Protein AF-A0A838V7N4-F1 (afdb_monomer_lite)

Radius of gyration: 31.74 Å; chains: 1; bounding box: 82×39×100 Å

Structure (mmCIF, N/CA/C/O backbone):
data_AF-A0A838V7N4-F1
#
_entry.id   AF-A0A838V7N4-F1
#
loop_
_atom_site.group_PDB
_atom_site.id
_atom_site.type_symbol
_atom_site.label_atom_id
_atom_site.label_alt_id
_atom_site.label_comp_id
_atom_site.label_asym_id
_atom_site.label_entity_id
_atom_site.label_seq_id
_atom_site.pdbx_PDB_ins_code
_atom_site.Cartn_x
_atom_site.Cartn_y
_atom_site.Cartn_z
_atom_site.occupancy
_atom_site.B_iso_or_equiv
_atom_site.auth_seq_id
_atom_site.auth_comp_id
_atom_site.auth_asym_id
_atom_site.auth_atom_id
_atom_site.pdbx_PDB_model_num
ATOM 1 N N . MET A 1 1 ? -42.166 16.219 71.897 1.00 47.62 1 MET A N 1
ATOM 2 C CA . MET A 1 1 ? -42.501 14.804 72.171 1.00 47.62 1 MET A CA 1
ATOM 3 C C . MET A 1 1 ? -41.326 13.941 71.744 1.00 47.62 1 MET A C 1
ATOM 5 O O . MET A 1 1 ? -40.910 14.035 70.601 1.00 47.62 1 MET A O 1
ATOM 9 N N . ARG A 1 2 ? -40.734 13.193 72.681 1.00 50.91 2 ARG A N 1
ATOM 10 C CA . ARG A 1 2 ? -39.607 12.276 72.455 1.00 50.91 2 ARG A CA 1
ATOM 11 C C . ARG A 1 2 ? -40.180 10.879 72.211 1.00 50.91 2 ARG A C 1
ATOM 13 O O . ARG A 1 2 ? -40.890 10.386 73.082 1.00 50.91 2 ARG A O 1
ATOM 20 N N . GLN A 1 3 ? -39.880 10.251 71.077 1.00 51.44 3 GLN A N 1
ATOM 21 C CA . GLN A 1 3 ? -40.173 8.833 70.853 1.00 51.44 3 GLN A CA 1
ATOM 22 C C . GLN A 1 3 ? -38.882 8.044 70.640 1.00 51.44 3 GLN A C 1
ATOM 24 O O . GLN A 1 3 ? -37.898 8.537 70.095 1.00 51.44 3 GLN A O 1
ATOM 29 N N . ARG A 1 4 ? -38.902 6.849 71.226 1.00 59.25 4 ARG A N 1
ATOM 30 C CA . ARG A 1 4 ? -37.786 5.963 71.530 1.00 59.25 4 ARG A CA 1
ATOM 31 C C . ARG A 1 4 ? -37.470 5.037 70.354 1.00 59.25 4 ARG A C 1
ATOM 33 O O . ARG A 1 4 ? -38.372 4.447 69.778 1.00 59.25 4 ARG A O 1
ATOM 40 N N . LEU A 1 5 ? -36.170 4.910 70.098 1.00 50.91 5 LEU A N 1
ATOM 41 C CA . LEU A 1 5 ? -35.392 3.698 69.820 1.00 50.91 5 LEU A CA 1
ATOM 42 C C . LEU A 1 5 ? -36.162 2.398 69.493 1.00 50.91 5 LEU A C 1
ATOM 44 O O . LEU A 1 5 ? -36.820 1.831 70.363 1.00 50.91 5 LEU A O 1
ATOM 48 N N . ALA A 1 6 ? -35.897 1.842 68.310 1.00 53.22 6 ALA A N 1
ATOM 49 C CA . ALA A 1 6 ? -35.862 0.398 68.090 1.00 53.22 6 ALA A CA 1
ATOM 50 C C . ALA A 1 6 ? -34.702 0.077 67.133 1.00 53.22 6 ALA A C 1
ATOM 52 O O . ALA A 1 6 ? -34.740 0.398 65.948 1.00 53.22 6 ALA A O 1
ATOM 53 N N . ILE A 1 7 ? -33.639 -0.502 67.694 1.00 51.75 7 ILE A N 1
ATOM 54 C CA . ILE A 1 7 ? -32.508 -1.084 66.971 1.00 51.75 7 ILE A CA 1
ATOM 55 C C . ILE A 1 7 ? -33.004 -2.412 66.401 1.00 51.75 7 ILE A C 1
ATOM 57 O O . ILE A 1 7 ? -33.289 -3.333 67.165 1.00 51.75 7 ILE A O 1
ATOM 61 N N . LEU A 1 8 ? -33.122 -2.508 65.077 1.00 51.00 8 LEU A N 1
ATOM 62 C CA . LEU A 1 8 ? -33.377 -3.775 64.399 1.00 51.00 8 LEU A CA 1
ATOM 63 C C . LEU A 1 8 ? -32.040 -4.320 63.886 1.00 51.00 8 LEU A C 1
ATOM 65 O O . LEU A 1 8 ? -31.489 -3.847 62.894 1.00 51.00 8 LEU A O 1
ATOM 69 N N . MET A 1 9 ? -31.504 -5.300 64.612 1.00 51.62 9 MET A N 1
ATOM 70 C CA . MET A 1 9 ? -30.430 -6.177 64.151 1.00 51.62 9 MET A CA 1
ATOM 71 C C . MET A 1 9 ? -30.970 -7.033 62.999 1.00 51.62 9 MET A C 1
ATOM 73 O O . MET A 1 9 ? -31.677 -8.012 63.226 1.00 51.62 9 MET A O 1
ATOM 77 N N . GLY A 1 10 ? -30.683 -6.626 61.763 1.00 43.84 10 GLY A N 1
ATOM 78 C CA . GLY A 1 10 ? -30.964 -7.400 60.557 1.00 43.84 10 GLY A CA 1
ATOM 79 C C . GLY A 1 10 ? -29.756 -8.252 60.185 1.00 43.84 10 GLY A C 1
ATOM 80 O O . GLY A 1 10 ? -28.719 -7.720 59.797 1.00 43.84 10 GLY A O 1
ATOM 81 N N . SER A 1 11 ? -29.900 -9.566 60.331 1.00 48.75 11 SER A N 1
ATOM 82 C CA . SER A 1 11 ? -28.914 -10.583 59.973 1.00 48.75 11 SER A CA 1
ATOM 83 C C . SER A 1 11 ? -28.434 -10.454 58.526 1.00 48.75 11 SER A C 1
ATOM 85 O O . SER A 1 11 ? -29.227 -10.445 57.585 1.00 48.75 11 SER A O 1
ATOM 87 N N . LEU A 1 12 ? -27.113 -10.419 58.358 1.00 46.09 12 LEU A N 1
ATOM 88 C CA . LEU A 1 12 ? -26.438 -10.466 57.069 1.00 46.09 12 LEU A CA 1
ATOM 89 C C . LEU A 1 12 ? -26.435 -11.918 56.559 1.00 46.09 12 LEU A C 1
ATOM 91 O O . LEU A 1 12 ? -25.591 -12.722 56.948 1.00 46.09 12 LEU A O 1
ATOM 95 N N . ALA A 1 13 ? -27.395 -12.268 55.704 1.00 46.41 13 ALA A N 1
ATOM 96 C CA . ALA A 1 13 ? -27.337 -13.497 54.923 1.00 46.41 13 ALA A CA 1
ATOM 97 C C . ALA A 1 13 ? -26.492 -13.241 53.666 1.00 46.41 13 ALA A C 1
ATOM 99 O O . ALA A 1 13 ? -26.976 -12.701 52.672 1.00 46.41 13 ALA A O 1
ATOM 100 N N . VAL A 1 14 ? -25.212 -13.619 53.712 1.00 52.50 14 VAL A N 1
ATOM 101 C CA . VAL A 1 14 ? -24.378 -13.751 52.511 1.00 52.50 14 VAL A CA 1
ATOM 102 C C . VAL A 1 14 ? -24.830 -15.017 51.784 1.00 52.50 14 VAL A C 1
ATOM 104 O O . VAL A 1 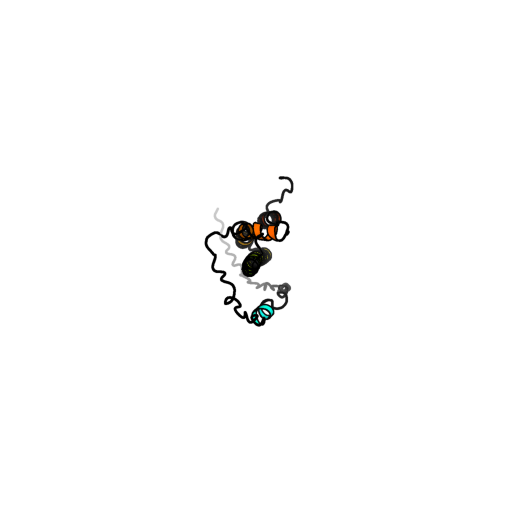14 ? -24.359 -16.117 52.059 1.00 52.50 14 VAL A O 1
ATOM 107 N N . ALA A 1 15 ? -25.791 -14.869 50.874 1.00 50.81 15 ALA A N 1
ATOM 108 C CA . ALA A 1 15 ? -26.075 -15.878 49.866 1.00 50.81 15 ALA A CA 1
ATOM 109 C C . ALA A 1 15 ? -25.067 -15.687 48.726 1.00 50.81 15 ALA A C 1
ATOM 111 O O . ALA A 1 15 ? -25.188 -14.773 47.911 1.00 50.81 15 ALA A O 1
ATOM 112 N N . GLY A 1 16 ? -24.039 -16.535 48.705 1.00 45.19 16 GLY A N 1
ATOM 113 C CA . GLY A 1 16 ? -23.127 -16.658 47.578 1.00 45.19 16 GLY A CA 1
ATOM 114 C C . GLY A 1 16 ? -23.878 -17.168 46.352 1.00 45.19 16 GLY A C 1
ATOM 115 O O . GLY A 1 16 ? -24.067 -18.369 46.190 1.00 45.19 16 GLY A O 1
ATOM 116 N N . ALA A 1 17 ? -24.300 -16.256 45.480 1.00 49.25 17 ALA A N 1
ATOM 117 C CA . ALA A 1 17 ? -24.640 -16.590 44.108 1.00 49.25 17 ALA A CA 1
ATOM 118 C C . ALA A 1 17 ? -23.324 -16.667 43.330 1.00 49.25 17 ALA A C 1
ATOM 120 O O . ALA A 1 17 ? -22.748 -15.648 42.946 1.00 49.25 17 ALA A O 1
ATOM 121 N N . GLY A 1 18 ? -22.814 -17.888 43.163 1.00 41.06 18 GLY A N 1
ATOM 122 C CA . GLY A 1 18 ? -21.713 -18.160 42.254 1.00 41.06 18 GLY A CA 1
ATOM 123 C C . GLY A 1 18 ? -22.085 -17.665 40.861 1.00 41.06 18 GLY A C 1
ATOM 124 O O . GLY A 1 18 ? -22.994 -18.200 40.229 1.00 41.06 18 GLY A O 1
ATOM 125 N N . ALA A 1 19 ? -21.391 -16.629 40.395 1.00 47.06 19 ALA A N 1
ATOM 126 C CA . ALA A 1 19 ? -21.391 -16.264 38.993 1.00 47.06 19 ALA A CA 1
ATOM 127 C C . ALA A 1 19 ? -20.708 -17.408 38.238 1.00 47.06 19 ALA A C 1
ATOM 129 O O . ALA A 1 19 ? -19.483 -17.505 38.181 1.00 47.06 19 ALA A O 1
ATOM 130 N N . LEU A 1 20 ? -21.526 -18.317 37.713 1.00 44.91 20 LEU A N 1
ATOM 131 C CA . LEU A 1 20 ? -21.123 -19.280 36.707 1.00 44.91 20 LEU A CA 1
ATOM 132 C C . LEU A 1 20 ? -20.706 -18.458 35.479 1.00 44.91 20 LEU A C 1
ATOM 134 O O . LEU A 1 20 ? -21.554 -18.038 34.692 1.00 44.91 20 LEU A O 1
ATOM 138 N N . LEU A 1 21 ? -19.411 -18.153 35.346 1.00 48.34 21 LEU A N 1
ATOM 139 C CA . LEU A 1 21 ? -18.873 -17.671 34.081 1.00 48.34 21 LEU A CA 1
ATOM 140 C C . LEU A 1 21 ? -19.082 -18.799 33.072 1.00 48.34 21 LEU A C 1
ATOM 142 O O . LEU A 1 21 ? -18.341 -19.782 33.049 1.00 48.34 21 LEU A O 1
ATOM 146 N N . ALA A 1 22 ? -20.119 -18.662 32.252 1.00 51.44 22 ALA A N 1
ATOM 147 C CA . ALA A 1 22 ? -20.214 -19.386 31.005 1.00 51.44 22 ALA A CA 1
ATOM 148 C C . ALA A 1 22 ? -18.984 -18.993 30.182 1.00 51.44 22 ALA A C 1
ATOM 150 O O . ALA A 1 22 ? -18.901 -17.881 29.658 1.00 51.44 22 ALA A O 1
ATOM 151 N N . ALA A 1 23 ? -18.004 -19.892 30.122 1.00 54.34 23 ALA A N 1
ATOM 152 C CA . ALA A 1 23 ? -16.952 -19.843 29.128 1.00 54.34 23 ALA A CA 1
ATOM 153 C C . ALA A 1 23 ? -17.642 -19.923 27.760 1.00 54.34 23 ALA A C 1
ATOM 155 O O . ALA A 1 23 ? -18.018 -20.999 27.297 1.00 54.34 23 ALA A O 1
ATOM 156 N N . GLY A 1 24 ? -17.899 -18.760 27.157 1.00 51.41 24 GLY A N 1
ATOM 157 C CA . GLY A 1 24 ? -18.301 -18.685 25.762 1.00 51.41 24 GLY A CA 1
ATOM 158 C C . GLY A 1 24 ? -17.251 -19.403 24.911 1.00 51.41 24 GLY A C 1
ATOM 159 O O . GLY A 1 24 ? -16.079 -19.426 25.299 1.00 51.41 24 GLY A O 1
ATOM 160 N N . PRO A 1 25 ? -17.642 -20.016 23.782 1.00 52.19 25 PRO A N 1
ATOM 161 C CA . PRO A 1 25 ? -16.694 -20.706 22.926 1.00 52.19 25 PRO A CA 1
ATOM 162 C C . PRO A 1 25 ? -15.584 -19.725 22.557 1.00 52.19 25 PRO A C 1
ATOM 164 O O . PRO A 1 25 ? -15.832 -18.694 21.928 1.00 52.19 25 PRO A O 1
ATOM 167 N N . THR A 1 26 ? -14.361 -20.032 22.981 1.00 54.41 26 THR A N 1
ATOM 168 C CA . THR A 1 26 ? -13.165 -19.382 22.472 1.00 54.41 26 THR A CA 1
ATOM 169 C C . THR A 1 26 ? -13.169 -19.620 20.973 1.00 54.41 26 THR A C 1
ATOM 171 O O . THR A 1 26 ? -12.948 -20.731 20.493 1.00 54.41 26 THR A O 1
ATOM 174 N N . ARG A 1 27 ? -13.509 -18.580 20.211 1.00 56.22 27 ARG A N 1
ATOM 175 C CA . ARG A 1 27 ? -13.317 -18.587 18.769 1.00 56.22 27 ARG A CA 1
ATOM 176 C C . ARG A 1 27 ? -11.811 -18.678 18.578 1.00 56.22 27 ARG A C 1
ATOM 178 O O . ARG A 1 27 ? -11.110 -17.690 18.774 1.00 56.22 27 ARG A O 1
ATOM 185 N N . ALA A 1 28 ? -11.322 -19.887 18.316 1.00 54.28 28 ALA A N 1
ATOM 186 C CA . ALA A 1 28 ? -9.936 -20.102 17.952 1.00 54.28 28 ALA A CA 1
ATOM 187 C C . ALA A 1 28 ? -9.620 -19.122 16.820 1.00 54.28 28 ALA A C 1
ATOM 189 O O . ALA A 1 28 ? -10.354 -19.073 15.825 1.00 54.28 28 ALA A O 1
ATOM 190 N N . ALA A 1 29 ? -8.588 -18.300 17.017 1.00 53.38 29 ALA A N 1
ATOM 191 C CA . ALA A 1 29 ? -8.039 -17.499 15.939 1.00 53.38 29 ALA A CA 1
ATOM 192 C C . ALA A 1 29 ? -7.809 -18.445 14.749 1.00 53.38 29 ALA A C 1
ATOM 194 O O . ALA A 1 29 ? -7.332 -19.567 14.971 1.00 53.38 29 ALA A O 1
ATOM 195 N N . PRO A 1 30 ? -8.215 -18.072 13.521 1.00 50.38 30 PRO A N 1
ATOM 196 C CA . PRO A 1 30 ? -7.911 -18.891 12.361 1.00 50.38 30 PRO A CA 1
ATOM 197 C C . PRO A 1 30 ? -6.408 -19.152 12.385 1.00 50.38 30 PRO A C 1
ATOM 199 O O . PRO A 1 30 ? -5.625 -18.213 12.515 1.00 50.38 30 PRO A O 1
ATOM 202 N N . ALA A 1 31 ? -6.022 -20.430 12.358 1.00 52.50 31 ALA A N 1
ATOM 203 C CA . ALA A 1 31 ? -4.623 -20.803 12.273 1.00 52.50 31 ALA A CA 1
ATOM 204 C C . ALA A 1 31 ? -4.011 -19.984 11.135 1.00 52.50 31 ALA A C 1
ATOM 206 O O . ALA A 1 31 ? -4.537 -20.015 10.014 1.00 52.50 31 ALA A O 1
ATOM 207 N N . LEU A 1 32 ? -2.964 -19.210 11.448 1.00 50.97 32 LEU A N 1
ATOM 208 C CA . LEU A 1 32 ? -2.160 -18.558 10.427 1.00 50.97 32 LEU A CA 1
ATOM 209 C C . LEU A 1 32 ? -1.897 -19.608 9.341 1.00 50.97 32 LEU A C 1
ATOM 211 O O . LEU A 1 32 ? -1.563 -20.760 9.632 1.00 50.97 32 LEU A O 1
ATOM 215 N N . ARG A 1 33 ? -2.155 -19.209 8.097 1.00 55.22 33 ARG A N 1
ATOM 216 C CA . ARG A 1 33 ? -1.908 -19.981 6.872 1.00 55.22 33 ARG A CA 1
ATOM 217 C C . ARG A 1 33 ? -0.543 -20.691 6.968 1.00 55.22 33 ARG A C 1
ATOM 219 O O . ARG A 1 33 ? 0.343 -20.159 7.635 1.00 55.22 33 ARG A O 1
ATOM 226 N N . PRO A 1 34 ? -0.369 -21.868 6.331 1.00 46.62 34 PRO A N 1
ATOM 227 C CA . PRO A 1 34 ? 0.759 -22.762 6.594 1.00 46.62 34 PRO A CA 1
ATOM 228 C C . PRO A 1 34 ? 2.093 -22.015 6.585 1.00 46.62 34 PRO A C 1
ATOM 230 O O . PRO A 1 34 ? 2.319 -21.184 5.709 1.00 46.62 34 PRO A O 1
ATOM 233 N N . ASP A 1 35 ? 2.923 -22.331 7.581 1.00 51.12 35 ASP A N 1
ATOM 234 C CA . ASP A 1 35 ? 4.244 -21.784 7.900 1.00 51.12 35 ASP A CA 1
ATOM 235 C C . ASP A 1 35 ? 4.975 -21.101 6.730 1.00 51.12 35 ASP A C 1
ATOM 237 O O . ASP A 1 35 ? 5.857 -21.684 6.092 1.00 51.12 35 ASP A O 1
ATOM 241 N N . PHE A 1 36 ? 4.692 -19.814 6.502 1.00 52.44 36 PHE A N 1
ATOM 242 C CA . PHE A 1 36 ? 5.496 -18.974 5.605 1.00 52.44 36 PHE A CA 1
ATOM 243 C C . PHE A 1 36 ? 6.974 -18.976 6.049 1.00 52.44 36 PHE A C 1
ATOM 245 O O . PHE A 1 36 ? 7.892 -18.983 5.231 1.00 52.44 36 PHE A O 1
ATOM 252 N N . SER A 1 37 ? 7.199 -19.106 7.363 1.00 52.28 37 SER A N 1
ATOM 253 C CA . SER A 1 37 ? 8.515 -19.252 7.991 1.00 52.28 37 SER A CA 1
ATOM 254 C C . SER A 1 37 ? 9.277 -20.498 7.520 1.00 52.28 37 SER A C 1
ATOM 256 O O . SER A 1 37 ? 10.460 -20.412 7.203 1.00 52.28 37 SER A O 1
ATOM 258 N N . ALA A 1 38 ? 8.626 -21.659 7.397 1.00 49.47 38 ALA A N 1
ATOM 259 C CA . ALA A 1 38 ? 9.324 -22.889 7.018 1.00 49.47 38 ALA A CA 1
ATOM 260 C C . ALA A 1 38 ? 9.728 -22.899 5.536 1.00 49.47 38 ALA A C 1
ATOM 262 O O . ALA A 1 38 ? 10.774 -23.451 5.197 1.00 49.47 38 ALA A O 1
ATOM 263 N N . ALA A 1 39 ? 8.934 -22.282 4.657 1.00 51.44 39 ALA A N 1
ATOM 264 C CA . ALA A 1 39 ? 9.235 -22.196 3.229 1.00 51.44 39 ALA A CA 1
ATOM 265 C C . ALA A 1 39 ? 10.374 -21.206 2.924 1.00 51.44 39 ALA A C 1
ATOM 267 O O . ALA A 1 39 ? 11.207 -21.489 2.067 1.00 51.44 39 ALA A O 1
ATOM 268 N N . VAL A 1 40 ? 10.454 -20.089 3.657 1.00 56.25 40 VAL A N 1
ATOM 269 C CA . VAL A 1 40 ? 11.537 -19.100 3.512 1.00 56.25 40 VAL A CA 1
ATOM 270 C C . VAL A 1 40 ? 12.829 -19.588 4.175 1.00 56.25 40 VAL A C 1
ATOM 272 O O . VAL A 1 40 ? 13.897 -19.485 3.580 1.00 56.25 40 VAL A O 1
ATOM 275 N N . CYS A 1 41 ? 12.752 -20.190 5.367 1.00 49.09 41 CYS A N 1
ATOM 276 C CA . CYS A 1 41 ? 13.938 -20.664 6.090 1.00 49.09 41 CYS A CA 1
ATOM 277 C C . CYS A 1 41 ? 14.555 -21.942 5.491 1.00 49.09 41 CYS A C 1
ATOM 279 O O . CYS A 1 41 ? 15.757 -22.155 5.642 1.00 49.09 41 CYS A O 1
ATOM 281 N N . ASN A 1 42 ? 13.768 -22.787 4.806 1.00 51.53 42 ASN A N 1
ATOM 282 C CA . ASN A 1 42 ? 14.271 -23.979 4.103 1.00 51.53 42 ASN A CA 1
ATOM 283 C C . ASN A 1 42 ? 14.540 -23.746 2.610 1.00 51.53 42 ASN A C 1
ATOM 285 O O . ASN A 1 42 ? 14.969 -24.676 1.918 1.00 51.53 42 ASN A O 1
ATOM 289 N N . ALA A 1 43 ? 14.309 -22.535 2.095 1.00 53.06 43 ALA A N 1
ATOM 290 C CA . ALA A 1 43 ? 14.780 -22.174 0.770 1.00 53.06 43 ALA A CA 1
ATOM 291 C C . ALA A 1 43 ? 16.312 -22.202 0.803 1.00 53.06 43 ALA A C 1
ATOM 293 O O . ALA A 1 43 ? 16.962 -21.350 1.407 1.00 53.06 43 ALA A O 1
ATOM 294 N N . HIS A 1 44 ? 16.900 -23.227 0.185 1.00 46.38 44 HIS A N 1
ATOM 295 C CA . HIS A 1 44 ? 18.338 -23.275 -0.044 1.00 46.38 44 HIS A CA 1
ATOM 296 C C . HIS A 1 44 ? 18.721 -21.955 -0.726 1.00 46.38 44 HIS A C 1
ATOM 298 O O . HIS A 1 44 ? 18.127 -21.656 -1.769 1.00 46.38 44 HIS A O 1
ATOM 304 N N . PRO A 1 45 ? 19.653 -21.149 -0.179 1.00 51.84 45 PRO A N 1
ATOM 305 C CA . PRO A 1 45 ? 20.058 -19.938 -0.867 1.00 51.84 45 PRO A CA 1
ATOM 306 C C . PRO A 1 45 ? 20.533 -20.373 -2.255 1.00 51.84 45 PRO A C 1
ATOM 308 O O . PRO A 1 45 ? 21.340 -21.315 -2.342 1.00 51.84 45 PRO A O 1
ATOM 311 N N . PRO A 1 46 ? 20.031 -19.774 -3.352 1.00 49.69 46 PRO A N 1
ATOM 312 C CA . PRO A 1 46 ? 20.625 -20.036 -4.646 1.00 49.69 46 PRO A CA 1
ATOM 313 C C . PRO A 1 46 ? 22.110 -19.733 -4.480 1.00 49.69 46 PRO A C 1
ATOM 315 O O . PRO A 1 46 ? 22.481 -18.668 -3.985 1.00 49.69 46 PRO A O 1
ATOM 318 N N . ARG A 1 47 ? 22.969 -20.706 -4.805 1.00 45.69 47 ARG A N 1
ATOM 319 C CA . ARG A 1 47 ? 24.409 -20.470 -4.879 1.00 45.69 47 ARG A CA 1
ATOM 320 C C . ARG A 1 47 ? 24.606 -19.355 -5.902 1.00 45.69 47 ARG A C 1
ATOM 322 O O . ARG A 1 47 ? 24.650 -19.619 -7.100 1.00 45.69 47 ARG A O 1
ATOM 329 N N . LEU A 1 48 ? 24.698 -18.118 -5.423 1.00 49.34 48 LEU A N 1
ATOM 330 C CA . LEU A 1 48 ? 25.112 -16.962 -6.196 1.00 49.34 48 LEU A CA 1
ATOM 331 C C . LEU A 1 48 ? 26.590 -17.172 -6.512 1.00 49.34 48 LEU A C 1
ATOM 333 O O . LEU A 1 48 ? 27.474 -16.678 -5.813 1.00 49.34 48 LEU A O 1
ATOM 337 N N . ALA A 1 49 ? 26.864 -17.957 -7.553 1.00 42.66 49 ALA A N 1
ATOM 338 C CA . ALA A 1 49 ? 28.142 -17.909 -8.229 1.00 42.66 49 ALA A CA 1
ATOM 339 C C . ALA A 1 49 ? 28.310 -16.460 -8.701 1.00 42.66 49 ALA A C 1
ATOM 341 O O . ALA A 1 49 ? 27.663 -16.034 -9.654 1.00 42.66 49 ALA A O 1
ATOM 342 N N . HIS A 1 50 ? 29.105 -15.682 -7.965 1.00 45.59 50 HIS A N 1
ATOM 343 C CA . HIS A 1 50 ? 29.436 -14.303 -8.290 1.00 45.59 50 HIS A CA 1
ATOM 344 C C . HIS A 1 50 ? 30.094 -14.265 -9.675 1.00 45.59 50 HIS A C 1
ATOM 346 O O . HIS A 1 50 ? 31.301 -14.437 -9.821 1.00 45.59 50 HIS A O 1
ATOM 352 N N . ALA A 1 51 ? 29.288 -14.011 -10.703 1.00 41.06 51 ALA A N 1
ATOM 353 C CA . ALA A 1 51 ? 29.729 -13.744 -12.067 1.00 41.06 51 ALA A CA 1
ATOM 354 C C . ALA A 1 51 ? 30.319 -12.325 -12.225 1.00 41.06 51 ALA A C 1
ATOM 356 O O . ALA A 1 51 ? 30.562 -11.872 -13.341 1.00 41.06 51 ALA A O 1
ATOM 357 N N . TYR A 1 52 ? 30.600 -11.624 -11.119 1.00 45.19 52 TYR A N 1
ATOM 358 C CA . TYR A 1 52 ? 31.121 -10.253 -11.106 1.00 45.19 52 TYR A CA 1
ATOM 359 C C . TYR A 1 52 ? 32.593 -10.125 -11.567 1.00 45.19 52 TYR A C 1
ATOM 361 O O . TYR A 1 52 ? 33.163 -9.042 -11.571 1.00 45.19 52 TYR A O 1
ATOM 369 N N . ALA A 1 53 ? 33.240 -11.199 -12.030 1.00 42.66 53 ALA A N 1
ATOM 370 C CA . ALA A 1 53 ? 34.623 -11.132 -12.514 1.00 42.66 53 ALA A CA 1
ATOM 371 C C . ALA A 1 53 ? 34.782 -10.838 -14.025 1.00 42.66 53 ALA A C 1
ATOM 373 O O . ALA A 1 53 ? 35.915 -10.817 -14.504 1.00 42.66 53 ALA A O 1
ATOM 374 N N . ARG A 1 54 ? 33.712 -10.637 -14.817 1.00 48.16 54 ARG A N 1
ATOM 375 C CA . ARG A 1 54 ? 33.835 -10.489 -16.291 1.00 48.16 54 ARG A CA 1
ATOM 376 C C . ARG A 1 54 ? 32.995 -9.378 -16.935 1.00 48.16 54 ARG A C 1
ATOM 378 O O . ARG A 1 54 ? 32.323 -9.623 -17.931 1.00 48.16 54 ARG A O 1
ATOM 385 N N . GLY A 1 55 ? 33.064 -8.152 -16.417 1.00 46.12 55 GLY A N 1
ATOM 386 C CA . GLY A 1 55 ? 32.289 -7.042 -16.996 1.00 46.12 55 GLY A CA 1
ATOM 387 C C . GLY A 1 55 ? 32.903 -5.644 -16.981 1.00 46.12 55 GLY A C 1
ATOM 388 O O . GLY A 1 55 ? 32.237 -4.721 -17.431 1.00 46.12 55 GLY A O 1
ATOM 389 N N . ILE A 1 56 ? 34.136 -5.440 -16.503 1.00 45.47 56 ILE A N 1
ATOM 390 C CA . ILE A 1 56 ? 34.750 -4.104 -16.568 1.00 45.47 56 ILE A CA 1
ATOM 391 C C . ILE A 1 56 ? 35.240 -3.868 -17.999 1.00 45.47 56 ILE A C 1
ATOM 393 O O . ILE A 1 56 ? 36.302 -4.351 -18.393 1.00 45.47 56 ILE A O 1
ATOM 397 N N . GLN A 1 57 ? 34.458 -3.129 -18.786 1.00 48.50 57 GLN A N 1
ATOM 398 C CA . GLN A 1 57 ? 34.951 -2.524 -20.018 1.00 48.50 57 GLN A CA 1
ATOM 399 C C . GLN A 1 57 ? 35.722 -1.255 -19.650 1.00 48.50 57 GLN A C 1
ATOM 401 O O . GLN A 1 57 ? 35.159 -0.292 -19.134 1.00 48.50 57 GLN A O 1
ATOM 406 N N . VAL A 1 58 ? 37.032 -1.269 -19.893 1.00 46.84 58 VAL A N 1
ATOM 407 C CA . VAL A 1 58 ? 37.866 -0.066 -19.821 1.00 46.84 58 VAL A CA 1
ATOM 408 C C . VAL A 1 58 ? 37.399 0.876 -20.930 1.00 46.84 58 VAL A C 1
ATOM 410 O O . VAL A 1 58 ? 37.550 0.571 -22.110 1.00 46.84 58 VAL A O 1
ATOM 413 N N . VAL A 1 59 ? 36.792 2.000 -20.551 1.00 54.72 59 VAL A N 1
ATOM 414 C CA . VAL A 1 59 ? 36.314 3.019 -21.493 1.00 54.72 59 VAL A CA 1
ATOM 415 C C . VAL A 1 59 ? 37.515 3.670 -22.182 1.00 54.72 59 VAL A C 1
ATOM 417 O O . VAL A 1 59 ? 38.377 4.256 -21.526 1.00 54.72 59 VAL A O 1
ATOM 420 N N . THR A 1 60 ? 37.579 3.582 -23.510 1.00 50.88 60 THR A N 1
ATOM 421 C CA . THR A 1 60 ? 38.570 4.298 -24.328 1.00 50.88 60 THR A CA 1
ATOM 422 C C . THR A 1 60 ? 38.236 5.794 -24.417 1.00 50.88 60 THR A C 1
ATOM 424 O O . THR A 1 60 ? 37.063 6.140 -24.605 1.00 50.88 60 THR A O 1
ATOM 427 N N . PRO A 1 61 ? 39.231 6.703 -24.349 1.00 43.78 61 PRO A N 1
ATOM 428 C CA . PRO A 1 61 ? 38.998 8.137 -24.517 1.00 43.78 61 PRO A CA 1
ATOM 429 C C . PRO A 1 61 ? 38.369 8.436 -25.885 1.00 43.78 61 PRO A C 1
ATOM 431 O O . PRO A 1 61 ? 38.940 8.090 -26.916 1.00 43.78 61 PRO A O 1
ATOM 434 N N . GLY A 1 62 ? 37.193 9.072 -25.891 1.00 56.38 62 GLY A N 1
ATOM 435 C CA . GLY A 1 62 ? 36.455 9.447 -27.107 1.00 56.38 62 GLY A CA 1
ATOM 436 C C . GLY A 1 62 ? 35.174 8.649 -27.380 1.00 56.38 62 GLY A C 1
ATOM 437 O O . GLY A 1 62 ? 34.455 8.978 -28.319 1.00 56.38 62 GLY A O 1
ATOM 438 N N . SER A 1 63 ? 34.844 7.642 -26.565 1.00 58.34 63 SER A N 1
ATOM 439 C CA . SER A 1 63 ? 33.560 6.941 -26.676 1.00 58.34 63 SER A CA 1
ATOM 440 C C . SER A 1 63 ? 32.441 7.746 -26.011 1.00 58.34 63 SER A C 1
ATOM 442 O O . SER A 1 63 ? 32.436 7.914 -24.793 1.00 58.34 63 SER A O 1
ATOM 444 N N . VAL A 1 64 ? 31.460 8.203 -26.793 1.00 49.59 64 VAL A N 1
ATOM 445 C CA . VAL A 1 64 ? 30.167 8.631 -26.246 1.00 49.59 64 VAL A CA 1
ATOM 446 C C . VAL A 1 64 ? 29.379 7.384 -25.858 1.00 49.59 64 VAL A C 1
ATOM 448 O O . VAL A 1 64 ? 29.055 6.553 -26.703 1.00 49.59 64 VAL A O 1
ATOM 451 N N . ILE A 1 65 ? 29.099 7.221 -24.566 1.00 51.12 65 ILE A N 1
ATOM 452 C CA . ILE A 1 65 ? 28.097 6.254 -24.122 1.00 51.12 65 ILE A CA 1
ATOM 453 C C . ILE A 1 65 ? 26.742 6.747 -24.631 1.00 51.12 65 ILE A C 1
ATOM 455 O O . ILE A 1 65 ? 26.201 7.737 -24.141 1.00 51.12 65 ILE A O 1
ATOM 459 N N . ALA A 1 66 ? 26.201 6.087 -25.654 1.00 50.38 66 ALA A N 1
ATOM 460 C CA . ALA A 1 66 ? 24.769 6.162 -25.885 1.00 50.38 66 ALA A CA 1
ATOM 461 C C . ALA A 1 66 ? 24.106 5.691 -24.587 1.00 50.38 66 ALA A C 1
ATOM 463 O O . ALA A 1 66 ? 24.481 4.635 -24.072 1.00 50.38 66 ALA A O 1
ATOM 464 N N . ALA A 1 67 ? 23.192 6.491 -24.031 1.00 49.88 67 ALA A N 1
ATOM 465 C CA . ALA A 1 67 ? 22.364 6.060 -22.917 1.00 49.88 67 ALA A CA 1
ATOM 466 C C . ALA A 1 67 ? 21.646 4.792 -23.379 1.00 49.88 67 ALA A C 1
ATOM 468 O O . ALA A 1 67 ? 20.726 4.853 -24.195 1.00 49.88 67 ALA A O 1
ATOM 469 N N . ALA A 1 68 ? 22.152 3.637 -22.948 1.00 52.78 68 ALA A N 1
ATOM 470 C CA . ALA A 1 68 ? 21.446 2.391 -23.123 1.00 52.78 68 ALA A CA 1
ATOM 471 C C . ALA A 1 68 ? 20.083 2.607 -22.473 1.00 52.78 68 ALA A C 1
ATOM 473 O O . ALA A 1 68 ? 20.019 3.068 -21.327 1.00 52.78 68 ALA A O 1
ATOM 474 N N . ASP A 1 69 ? 19.020 2.322 -23.226 1.00 55.31 69 ASP A N 1
ATOM 475 C CA . ASP A 1 69 ? 17.704 2.081 -22.652 1.00 55.31 69 ASP A CA 1
ATOM 476 C C . ASP A 1 69 ? 17.937 1.208 -21.422 1.00 55.31 69 ASP A C 1
ATOM 478 O O . ASP A 1 69 ? 18.563 0.148 -21.535 1.00 55.31 69 ASP A O 1
ATOM 482 N N . SER A 1 70 ? 17.694 1.776 -20.240 1.00 63.44 70 SER A N 1
ATOM 483 C CA . SER A 1 70 ? 18.369 1.332 -19.023 1.00 63.44 70 SER A CA 1
ATOM 484 C C . SER A 1 70 ? 17.866 -0.064 -18.713 1.00 63.44 70 SER A C 1
ATOM 486 O O . SER A 1 70 ? 16.759 -0.225 -18.204 1.00 63.44 70 SER A O 1
ATOM 488 N N . ALA A 1 71 ? 18.635 -1.078 -19.106 1.00 81.19 71 ALA A N 1
ATOM 489 C CA . ALA A 1 71 ? 18.265 -2.461 -18.904 1.00 81.19 71 ALA A CA 1
ATOM 490 C C . ALA A 1 71 ? 18.057 -2.667 -17.404 1.00 81.19 71 ALA A C 1
ATOM 492 O O . ALA A 1 71 ? 18.922 -2.309 -16.606 1.00 81.19 71 ALA A O 1
ATOM 493 N N . ILE A 1 72 ? 16.898 -3.204 -17.027 1.00 83.69 72 ILE A N 1
ATOM 494 C CA . ILE A 1 72 ? 16.593 -3.524 -15.634 1.00 83.69 72 ILE A CA 1
ATOM 495 C C . ILE A 1 72 ? 17.660 -4.502 -15.126 1.00 83.69 72 ILE A C 1
ATOM 497 O O . ILE A 1 72 ? 17.777 -5.621 -15.635 1.00 83.69 72 ILE A O 1
ATOM 501 N N . SER A 1 73 ? 18.442 -4.080 -14.136 1.00 88.75 73 SER A N 1
ATOM 502 C CA . SER A 1 73 ? 19.541 -4.872 -13.581 1.00 88.75 73 SER A CA 1
ATOM 503 C C . SER A 1 73 ? 19.035 -5.921 -12.583 1.00 88.75 73 SER A C 1
ATOM 505 O O . SER A 1 73 ? 17.911 -5.835 -12.090 1.00 88.75 73 SER A O 1
ATOM 507 N N . SER A 1 74 ? 19.837 -6.936 -12.246 1.00 88.12 74 SER A N 1
ATOM 508 C CA . SER A 1 74 ? 19.484 -7.878 -11.168 1.00 88.12 74 SER A CA 1
ATOM 509 C C . SER A 1 74 ? 19.348 -7.192 -9.806 1.00 88.12 74 SER A C 1
ATOM 511 O O . SER A 1 74 ? 18.524 -7.617 -9.003 1.00 88.12 74 SER A O 1
ATOM 513 N N . GLU A 1 75 ? 20.112 -6.125 -9.568 1.00 89.31 75 GLU A N 1
ATOM 514 C CA . GLU A 1 75 ? 20.014 -5.324 -8.344 1.00 89.31 75 GLU A CA 1
ATOM 515 C C . GLU A 1 75 ? 18.693 -4.548 -8.304 1.00 89.31 75 GLU A C 1
ATOM 517 O O . GLU A 1 75 ? 18.021 -4.554 -7.278 1.00 89.31 75 GLU A O 1
ATOM 522 N N . ASP A 1 76 ? 18.241 -3.997 -9.440 1.00 90.50 76 ASP A N 1
ATOM 523 C CA . ASP A 1 76 ? 16.933 -3.326 -9.543 1.00 90.50 76 ASP A CA 1
ATOM 524 C C . ASP A 1 76 ? 15.794 -4.294 -9.172 1.00 90.50 76 ASP A C 1
ATOM 526 O O . ASP A 1 76 ? 14.823 -3.917 -8.518 1.00 90.50 76 ASP A O 1
ATOM 530 N N . HIS A 1 77 ? 15.911 -5.569 -9.573 1.00 92.00 77 HIS A N 1
ATOM 531 C CA . HIS A 1 77 ? 14.948 -6.606 -9.193 1.00 92.00 77 HIS A CA 1
ATOM 532 C C . HIS A 1 77 ? 14.983 -6.901 -7.693 1.00 92.00 77 HIS A C 1
ATO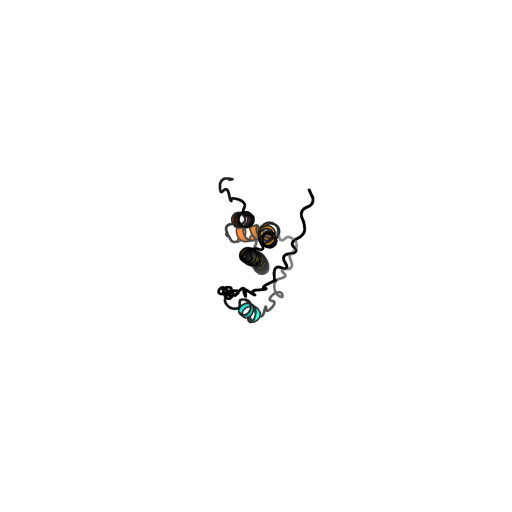M 534 O O . HIS A 1 77 ? 13.927 -7.031 -7.077 1.00 92.00 77 HIS A O 1
ATOM 540 N N . ALA A 1 78 ? 16.178 -7.049 -7.118 1.00 94.12 78 ALA A N 1
ATOM 541 C CA . ALA A 1 78 ? 16.334 -7.358 -5.703 1.00 94.12 78 ALA A CA 1
ATOM 542 C C . ALA A 1 78 ? 15.784 -6.226 -4.823 1.00 94.12 78 ALA A C 1
ATOM 544 O O . ALA A 1 78 ? 15.019 -6.495 -3.898 1.00 94.12 78 ALA A O 1
ATOM 545 N N . GLU A 1 79 ? 16.102 -4.977 -5.164 1.00 93.56 79 GLU A N 1
ATOM 546 C CA . GLU A 1 79 ? 15.621 -3.784 -4.466 1.00 93.56 79 GLU A CA 1
ATOM 547 C C . GLU A 1 79 ? 14.093 -3.660 -4.546 1.00 93.56 79 GLU A C 1
ATOM 549 O O . GLU A 1 79 ? 13.430 -3.469 -3.524 1.00 93.56 79 GLU A O 1
ATOM 554 N N . LEU A 1 80 ? 13.510 -3.846 -5.738 1.00 94.75 80 LEU A N 1
ATOM 555 C CA . LEU A 1 80 ? 12.056 -3.821 -5.905 1.00 94.75 80 LEU A CA 1
ATOM 556 C C . LEU A 1 80 ? 11.374 -4.899 -5.055 1.00 94.75 80 LEU A C 1
ATOM 558 O O . LEU A 1 80 ? 10.406 -4.611 -4.354 1.00 94.75 80 LEU A O 1
ATOM 562 N N . LEU A 1 81 ? 11.864 -6.141 -5.113 1.00 96.38 81 LEU A N 1
ATOM 563 C CA . LEU A 1 81 ? 11.290 -7.254 -4.352 1.00 96.38 81 LEU A CA 1
ATOM 564 C C . LEU A 1 81 ? 11.411 -7.030 -2.843 1.00 96.38 81 LEU A C 1
ATOM 566 O O . LEU A 1 81 ? 10.472 -7.328 -2.106 1.00 96.38 81 LEU A O 1
ATOM 570 N N . PHE A 1 82 ? 12.534 -6.478 -2.385 1.00 95.81 82 PHE A N 1
ATOM 571 C CA . PHE A 1 82 ? 12.733 -6.135 -0.984 1.00 95.81 82 PHE A CA 1
ATOM 572 C C . PHE A 1 82 ? 11.716 -5.087 -0.514 1.00 95.81 82 PHE A C 1
ATOM 574 O O . PHE A 1 82 ? 11.023 -5.306 0.481 1.00 95.81 82 PHE A O 1
ATOM 581 N N . LYS A 1 83 ? 11.556 -3.990 -1.262 1.00 94.56 83 LYS A N 1
ATOM 582 C CA . LYS A 1 83 ? 10.601 -2.922 -0.931 1.00 94.56 83 LYS A CA 1
ATOM 583 C C . LYS A 1 83 ? 9.146 -3.379 -0.998 1.00 94.56 83 LYS A C 1
ATOM 585 O O . LYS A 1 83 ? 8.365 -3.034 -0.113 1.00 94.56 83 LYS A O 1
ATOM 590 N N . LEU A 1 84 ? 8.787 -4.208 -1.980 1.00 95.69 84 LEU A N 1
ATOM 591 C CA . LEU A 1 84 ? 7.462 -4.833 -2.040 1.00 95.69 84 LEU A CA 1
ATOM 592 C C . LEU A 1 84 ? 7.204 -5.732 -0.824 1.00 95.69 84 LEU A C 1
ATOM 594 O O . LEU A 1 84 ? 6.118 -5.674 -0.253 1.00 95.69 84 LEU A O 1
ATOM 598 N N . GLY A 1 85 ? 8.202 -6.503 -0.384 1.00 96.06 85 GLY A N 1
ATOM 599 C CA . GLY A 1 85 ? 8.101 -7.315 0.829 1.00 96.06 85 GLY A CA 1
ATOM 600 C C . GLY A 1 85 ? 7.927 -6.480 2.104 1.00 96.06 85 GLY A C 1
ATOM 601 O O . GLY A 1 85 ? 7.128 -6.839 2.967 1.00 96.06 85 GLY A O 1
ATOM 602 N N . LEU A 1 86 ? 8.620 -5.340 2.221 1.00 96.00 86 LEU A N 1
ATOM 603 C CA . LEU A 1 86 ? 8.417 -4.403 3.334 1.00 96.00 86 LEU A CA 1
ATOM 604 C C . LEU A 1 86 ? 7.006 -3.803 3.320 1.00 96.00 86 LEU A C 1
ATOM 606 O O . LEU A 1 86 ? 6.347 -3.763 4.361 1.00 96.00 86 LEU A O 1
ATOM 610 N N . LEU A 1 87 ? 6.529 -3.381 2.146 1.00 95.31 87 LEU A N 1
ATOM 611 C CA . LEU A 1 87 ? 5.183 -2.840 1.972 1.00 95.31 87 LEU A CA 1
ATOM 612 C C . LEU A 1 87 ? 4.126 -3.879 2.366 1.00 95.31 87 LEU A C 1
ATOM 614 O O . LEU A 1 87 ? 3.248 -3.576 3.171 1.00 95.31 87 LEU A O 1
ATOM 618 N N . GLU A 1 88 ? 4.243 -5.117 1.880 1.00 95.81 88 GLU A N 1
ATOM 619 C CA . GLU A 1 88 ? 3.357 -6.221 2.265 1.00 95.81 88 GLU A CA 1
ATOM 620 C C . GLU A 1 88 ? 3.393 -6.479 3.778 1.00 95.81 88 GLU A C 1
ATOM 622 O O . GLU A 1 88 ? 2.342 -6.578 4.414 1.00 95.81 88 GLU A O 1
ATOM 627 N N . GLY A 1 89 ? 4.587 -6.529 4.376 1.00 95.88 89 GLY A N 1
ATOM 628 C CA . GLY A 1 89 ? 4.755 -6.736 5.814 1.00 95.88 89 GLY A CA 1
ATOM 629 C C . GLY A 1 89 ? 4.031 -5.682 6.654 1.00 95.88 89 GLY A C 1
ATOM 630 O O . GLY A 1 89 ? 3.354 -6.021 7.626 1.00 95.88 89 GLY A O 1
ATOM 631 N N . HIS A 1 90 ? 4.100 -4.413 6.250 1.00 96.69 90 HIS A N 1
ATOM 632 C CA . HIS A 1 90 ? 3.336 -3.339 6.882 1.00 96.69 90 HIS A CA 1
ATOM 633 C C . HIS A 1 90 ? 1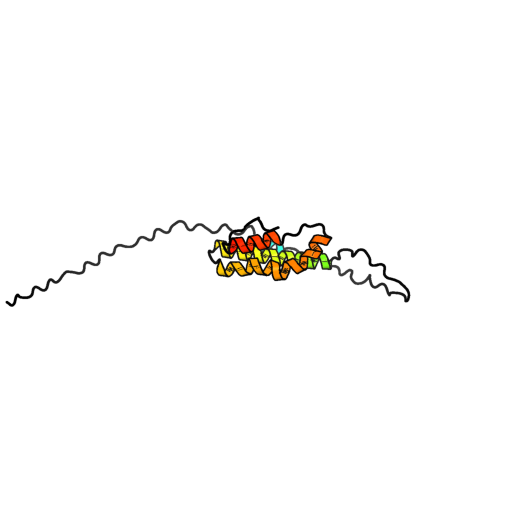.824 -3.572 6.793 1.00 96.69 90 HIS A C 1
ATOM 635 O O . HIS A 1 90 ? 1.131 -3.488 7.808 1.00 96.69 90 HIS A O 1
ATOM 641 N N . LEU A 1 91 ? 1.308 -3.917 5.610 1.00 96.12 91 LEU A N 1
ATOM 642 C CA . LEU A 1 91 ? -0.124 -4.157 5.420 1.00 96.12 91 LEU A CA 1
ATOM 643 C C . LEU A 1 91 ? -0.631 -5.337 6.261 1.00 96.12 91 LEU A C 1
ATOM 645 O O . LEU A 1 91 ? -1.720 -5.255 6.834 1.00 96.12 91 LEU A O 1
ATOM 649 N N . LEU A 1 92 ? 0.163 -6.405 6.382 1.00 97.31 92 LEU A N 1
ATOM 650 C CA . LEU A 1 92 ? -0.161 -7.555 7.228 1.00 97.31 92 LEU A CA 1
ATOM 651 C C . LEU A 1 92 ? -0.225 -7.167 8.710 1.00 97.31 92 LEU A C 1
ATOM 653 O O . LEU A 1 92 ? -1.211 -7.476 9.374 1.00 97.31 92 LEU A O 1
ATOM 657 N N . VAL A 1 93 ? 0.768 -6.437 9.226 1.00 97.12 93 VAL A N 1
ATOM 658 C CA . VAL A 1 93 ? 0.755 -5.978 10.627 1.00 97.12 93 VAL A CA 1
ATOM 659 C C . VAL A 1 93 ? -0.416 -5.029 10.887 1.00 97.12 93 VAL A C 1
ATOM 661 O O . VAL A 1 93 ? -1.129 -5.189 11.878 1.00 97.12 93 VAL A O 1
ATOM 664 N N . GLY A 1 94 ? -0.666 -4.077 9.983 1.00 95.56 94 GLY A N 1
ATOM 665 C CA . GLY A 1 94 ? -1.817 -3.180 10.075 1.00 95.56 94 GLY A CA 1
ATOM 666 C C . GLY A 1 94 ? -3.136 -3.951 10.139 1.00 95.56 94 GLY A C 1
ATOM 667 O O . GLY A 1 94 ? -3.996 -3.644 10.965 1.00 95.56 94 GLY A O 1
ATOM 668 N N . ARG A 1 95 ? -3.282 -4.999 9.318 1.00 95.50 95 ARG A N 1
ATOM 669 C CA . ARG A 1 95 ? -4.461 -5.868 9.319 1.00 95.50 95 ARG A CA 1
ATOM 670 C C . ARG A 1 95 ? -4.651 -6.598 10.649 1.00 95.50 95 ARG A C 1
ATOM 672 O O . ARG A 1 95 ? -5.748 -6.541 11.199 1.00 95.50 95 ARG A O 1
ATOM 679 N N . GLU A 1 96 ? -3.608 -7.238 11.171 1.00 97.25 96 GLU A N 1
ATOM 680 C CA . GLU A 1 96 ? -3.669 -7.957 12.453 1.00 97.25 96 GLU A CA 1
ATOM 681 C C . GLU A 1 96 ? -4.060 -7.020 13.609 1.00 97.25 96 GLU A C 1
ATOM 683 O O . GLU A 1 96 ? -4.872 -7.369 14.464 1.00 97.25 96 GLU A O 1
ATOM 688 N N . LEU A 1 97 ? -3.550 -5.784 13.606 1.00 96.75 97 LEU A N 1
ATOM 689 C CA . LEU A 1 97 ? -3.894 -4.777 14.611 1.00 96.75 97 LEU A CA 1
ATOM 690 C C . LEU A 1 97 ? -5.347 -4.293 14.486 1.00 96.75 97 LEU A C 1
ATOM 692 O O . LEU A 1 97 ? -5.999 -4.075 15.508 1.00 96.75 97 LEU A O 1
ATOM 696 N N . ILE A 1 98 ? -5.882 -4.157 13.267 1.00 94.50 98 ILE A N 1
ATOM 697 C CA . ILE A 1 98 ? -7.316 -3.895 13.059 1.00 94.50 98 ILE A CA 1
ATOM 698 C C . ILE A 1 98 ? -8.161 -5.051 13.599 1.00 94.50 98 ILE A C 1
ATOM 700 O O . ILE A 1 98 ? -9.094 -4.806 14.363 1.00 94.50 98 ILE A O 1
ATOM 704 N N . ASP A 1 99 ? -7.818 -6.294 13.257 1.00 95.06 99 ASP A N 1
ATOM 705 C CA . ASP A 1 99 ? -8.557 -7.483 13.698 1.00 95.06 99 ASP A CA 1
ATOM 706 C C . ASP A 1 99 ? -8.499 -7.659 15.234 1.00 95.06 99 ASP A C 1
ATOM 708 O O . ASP A 1 99 ? -9.432 -8.190 15.842 1.00 95.06 99 ASP A O 1
ATOM 712 N N . ALA A 1 100 ? -7.452 -7.139 15.883 1.00 96.06 100 ALA A N 1
ATOM 713 C CA . ALA A 1 100 ? -7.301 -7.082 17.337 1.00 96.06 100 ALA A CA 1
ATOM 714 C C . ALA A 1 100 ? -7.977 -5.864 18.012 1.00 96.06 100 ALA A C 1
ATOM 716 O O . ALA A 1 100 ? -7.781 -5.650 19.212 1.00 96.06 100 ALA A O 1
ATOM 717 N N . ASN A 1 101 ? -8.756 -5.050 17.286 1.00 93.81 101 ASN A N 1
ATOM 718 C CA . ASN A 1 101 ? -9.335 -3.780 17.760 1.00 93.81 101 ASN A CA 1
ATOM 719 C C . ASN A 1 101 ? -8.291 -2.756 18.265 1.00 93.81 101 ASN A C 1
ATOM 721 O O . ASN A 1 101 ? -8.593 -1.896 19.095 1.00 93.81 101 ASN A O 1
ATOM 725 N N . GLN A 1 102 ? -7.057 -2.815 17.762 1.00 95.50 102 GLN A N 1
ATOM 726 C CA . GLN A 1 102 ? -5.954 -1.906 18.093 1.00 95.50 102 GLN A CA 1
ATOM 727 C C . GLN A 1 102 ? -5.740 -0.849 16.997 1.00 95.50 102 GLN A C 1
ATOM 729 O O . GLN A 1 102 ? -4.617 -0.600 16.561 1.00 95.50 102 GLN A O 1
ATOM 734 N N . THR A 1 103 ? -6.811 -0.179 16.558 1.00 93.56 103 THR A N 1
ATOM 735 C CA . THR A 1 103 ? -6.782 0.755 15.415 1.00 93.56 103 THR A CA 1
ATOM 736 C C . THR A 1 103 ? -5.702 1.830 15.523 1.00 93.56 103 THR A C 1
ATOM 738 O O . THR A 1 103 ? -5.025 2.110 14.542 1.00 93.56 103 THR A O 1
ATOM 741 N N . GLN A 1 104 ? -5.480 2.406 16.710 1.00 93.00 104 GLN A N 1
ATOM 742 C CA . GLN A 1 104 ? -4.448 3.439 16.879 1.00 93.00 104 GLN A CA 1
ATOM 743 C C . GLN A 1 104 ? -3.032 2.928 16.585 1.00 93.00 104 GLN A C 1
ATOM 745 O O . GLN A 1 104 ? -2.215 3.682 16.068 1.00 93.00 104 GLN A O 1
ATOM 750 N N . LEU A 1 105 ? -2.754 1.657 16.886 1.00 94.56 105 LEU A N 1
ATOM 751 C CA . LEU A 1 105 ? -1.479 1.026 16.555 1.00 94.56 105 LEU A CA 1
ATOM 752 C C . LEU A 1 105 ? -1.424 0.617 15.081 1.00 94.56 105 LEU A C 1
ATOM 754 O O . LEU A 1 105 ? -0.345 0.593 14.509 1.00 94.56 105 LEU A O 1
ATOM 758 N N . ALA A 1 106 ? -2.571 0.319 14.464 1.00 94.75 106 ALA A N 1
ATOM 759 C CA . ALA A 1 106 ? -2.652 -0.075 13.061 1.00 94.75 106 ALA A CA 1
ATOM 760 C C . ALA A 1 106 ? -2.351 1.080 12.093 1.00 94.75 106 ALA A C 1
ATOM 762 O O . ALA A 1 106 ? -1.722 0.867 11.061 1.00 94.75 106 ALA A O 1
ATOM 763 N N . LEU A 1 107 ? -2.794 2.302 12.413 1.00 92.75 107 LEU A N 1
ATOM 764 C CA . LEU A 1 107 ? -2.745 3.444 11.489 1.00 92.75 107 LEU A CA 1
ATOM 765 C C . LEU A 1 107 ? -1.352 3.752 10.909 1.00 92.75 107 LEU A C 1
ATOM 767 O O . LEU A 1 107 ? -1.261 3.902 9.688 1.00 92.75 107 LEU A O 1
ATOM 771 N N . PRO A 1 108 ? -0.262 3.791 11.701 1.00 92.38 108 PRO A N 1
ATOM 772 C CA . PRO A 1 108 ? 1.079 3.993 11.152 1.00 92.38 108 PRO A CA 1
ATOM 773 C C . PRO A 1 108 ? 1.459 2.961 10.082 1.00 92.38 108 PRO A C 1
ATOM 775 O O . PRO A 1 108 ? 2.139 3.296 9.114 1.00 92.38 10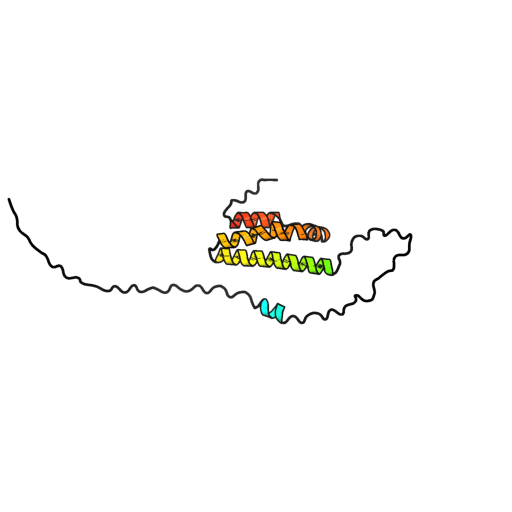8 PRO A O 1
ATOM 778 N N . HIS A 1 109 ? 0.973 1.721 10.196 1.00 95.50 109 HIS A N 1
ATOM 779 C CA . HIS A 1 109 ? 1.284 0.653 9.248 1.00 95.50 109 HIS A CA 1
ATOM 780 C C . HIS A 1 109 ? 0.573 0.789 7.895 1.00 95.50 109 HIS A C 1
ATOM 782 O O . HIS A 1 109 ? 1.036 0.194 6.929 1.00 95.50 109 HIS A O 1
ATOM 788 N N . PHE A 1 110 ? -0.482 1.600 7.788 1.00 91.06 110 PHE A N 1
ATOM 789 C CA . PHE A 1 110 ? -1.100 1.947 6.500 1.00 91.06 110 PHE A CA 1
ATOM 790 C C . PHE A 1 110 ? -0.554 3.258 5.919 1.00 91.06 110 PHE A C 1
ATOM 792 O O . PHE A 1 110 ? -0.509 3.418 4.704 1.00 91.06 110 PHE A O 1
ATOM 799 N N . GLY A 1 111 ? -0.099 4.180 6.773 1.00 83.75 111 GLY A N 1
ATOM 800 C CA . GLY A 1 111 ? 0.401 5.489 6.352 1.00 83.75 111 GLY A CA 1
ATOM 801 C C . GLY A 1 111 ? 1.879 5.541 5.960 1.00 83.75 111 GLY A C 1
ATOM 802 O O . GLY A 1 111 ? 2.243 6.295 5.058 1.00 83.75 111 GLY A O 1
ATOM 803 N N . HIS A 1 112 ? 2.745 4.781 6.637 1.00 85.38 112 HIS A N 1
ATOM 804 C CA . HIS A 1 112 ? 4.184 4.766 6.348 1.00 85.38 112 HIS A CA 1
ATOM 805 C C . HIS A 1 112 ? 4.517 4.170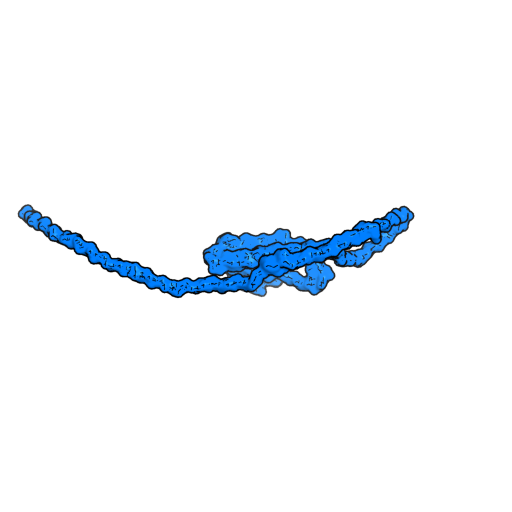 4.972 1.00 85.38 112 HIS A C 1
ATOM 807 O O . HIS A 1 112 ? 5.312 4.780 4.264 1.00 85.38 112 HIS A O 1
ATOM 813 N N . PRO A 1 113 ? 3.897 3.061 4.513 1.00 83.31 113 PRO A N 1
ATOM 814 C CA . PRO A 1 113 ? 4.270 2.462 3.232 1.00 83.31 113 PRO A CA 1
ATOM 815 C C . PRO A 1 113 ? 4.104 3.399 2.040 1.00 83.31 113 PRO A C 1
ATOM 817 O O . PRO A 1 113 ? 4.921 3.363 1.132 1.00 83.31 113 PRO A O 1
ATOM 820 N N . ILE A 1 114 ? 3.092 4.269 2.054 1.00 81.62 114 ILE A N 1
ATOM 821 C CA . ILE A 1 114 ? 2.897 5.273 1.000 1.00 81.62 114 ILE A CA 1
ATOM 822 C C . ILE A 1 114 ? 4.071 6.253 0.998 1.00 81.62 114 ILE A C 1
ATOM 824 O O . ILE A 1 114 ? 4.735 6.430 -0.015 1.00 81.62 114 ILE A O 1
ATOM 828 N N . ARG A 1 115 ? 4.335 6.857 2.161 1.00 80.12 115 ARG A N 1
ATOM 829 C CA . ARG A 1 115 ? 5.263 7.985 2.317 1.00 80.12 115 ARG A CA 1
ATOM 830 C C . ARG A 1 115 ? 6.737 7.576 2.306 1.00 80.12 115 ARG A C 1
ATOM 832 O O . ARG A 1 115 ? 7.586 8.419 2.053 1.00 80.12 115 ARG A O 1
ATOM 839 N N . GLU A 1 116 ? 7.039 6.324 2.644 1.00 82.25 116 GLU A N 1
ATOM 840 C CA . GLU A 1 116 ? 8.412 5.844 2.854 1.00 82.25 116 GLU A CA 1
ATOM 841 C C . GLU A 1 116 ? 8.846 4.783 1.836 1.00 82.25 116 GLU A C 1
ATOM 843 O O . GLU A 1 116 ? 10.037 4.666 1.570 1.00 82.25 116 GLU A O 1
ATOM 848 N N . LEU A 1 117 ? 7.919 3.993 1.275 1.00 89.31 117 LEU A N 1
ATOM 849 C CA . LEU A 1 117 ? 8.265 2.841 0.427 1.00 89.31 117 LEU A CA 1
ATOM 850 C C . LEU A 1 117 ? 7.724 2.950 -0.998 1.00 89.31 117 LEU A C 1
ATOM 852 O O . LEU A 1 117 ? 8.401 2.538 -1.936 1.00 89.31 117 LEU A O 1
ATOM 856 N N . TYR A 1 118 ? 6.503 3.459 -1.172 1.00 92.88 118 TYR A N 1
ATOM 857 C CA . TYR A 1 118 ? 5.839 3.456 -2.469 1.00 92.88 118 TYR A CA 1
ATOM 858 C C . TYR A 1 118 ? 6.462 4.466 -3.438 1.00 92.88 118 TYR A C 1
ATOM 860 O O . TYR A 1 118 ? 6.751 4.109 -4.581 1.00 92.88 118 TYR A O 1
ATOM 868 N N . ASP A 1 119 ? 6.730 5.692 -2.980 1.00 89.25 119 ASP A N 1
ATOM 869 C CA . ASP A 1 119 ? 7.384 6.724 -3.799 1.00 89.25 119 ASP A CA 1
ATOM 870 C C . ASP A 1 119 ? 8.704 6.204 -4.394 1.00 89.25 119 ASP A C 1
ATOM 872 O O . ASP A 1 119 ? 8.971 6.375 -5.586 1.00 89.25 119 ASP A O 1
ATOM 876 N N . ASP A 1 120 ? 9.444 5.442 -3.589 1.00 89.56 120 ASP A N 1
ATOM 877 C CA . ASP A 1 120 ? 10.711 4.787 -3.907 1.00 89.56 120 ASP A CA 1
ATOM 878 C C . ASP A 1 120 ? 10.622 3.678 -4.975 1.00 89.56 120 ASP A C 1
ATOM 880 O O . ASP A 1 120 ? 11.632 3.366 -5.610 1.00 89.56 120 ASP A O 1
ATOM 884 N N . ILE A 1 121 ? 9.452 3.058 -5.175 1.00 93.38 121 ILE A N 1
ATOM 885 C CA . ILE A 1 121 ? 9.240 1.984 -6.170 1.00 93.38 121 ILE A CA 1
ATOM 886 C C . ILE A 1 121 ? 8.350 2.401 -7.341 1.00 93.38 121 ILE A C 1
ATOM 888 O O . ILE A 1 121 ? 8.319 1.704 -8.354 1.00 93.38 121 ILE A O 1
ATOM 892 N N . SER A 1 122 ? 7.641 3.524 -7.241 1.00 92.94 122 SER A N 1
ATOM 893 C CA . SER A 1 122 ? 6.665 3.982 -8.238 1.00 92.94 122 SER A CA 1
ATOM 894 C C . SER A 1 122 ? 7.251 4.071 -9.657 1.00 92.94 122 SER A C 1
ATOM 896 O O . SER A 1 122 ? 6.666 3.562 -10.617 1.00 92.94 122 SER A O 1
ATOM 898 N N . GLY A 1 123 ? 8.457 4.630 -9.793 1.00 92.50 123 GLY A N 1
ATOM 899 C CA . GLY A 1 123 ? 9.171 4.709 -11.069 1.00 92.50 123 GLY A CA 1
ATOM 900 C C . GLY A 1 123 ? 9.569 3.338 -11.620 1.00 92.50 123 GLY A C 1
ATOM 901 O O . GLY A 1 123 ? 9.490 3.105 -12.826 1.00 92.50 123 GLY A O 1
ATOM 902 N N . GLU A 1 124 ? 9.941 2.404 -10.745 1.00 92.50 124 GLU A N 1
ATOM 903 C CA . GLU A 1 124 ? 10.316 1.042 -11.127 1.00 92.50 124 GLU A CA 1
ATOM 904 C C . GLU A 1 124 ? 9.105 0.219 -11.586 1.00 92.50 124 GLU A C 1
ATOM 906 O O . GLU A 1 124 ? 9.182 -0.524 -12.567 1.00 92.50 124 GLU A O 1
ATOM 911 N N . LEU A 1 125 ? 7.958 0.402 -10.928 1.00 94.50 125 LEU A N 1
ATOM 912 C CA . LEU A 1 125 ? 6.679 -0.166 -11.350 1.00 94.50 125 LEU A CA 1
ATOM 913 C C . LEU A 1 125 ? 6.286 0.353 -12.739 1.00 94.50 125 LEU A C 1
ATOM 915 O O . LEU A 1 125 ? 5.974 -0.444 -13.627 1.00 94.50 125 LEU A O 1
ATOM 919 N N . ALA A 1 126 ? 6.396 1.666 -12.964 1.00 94.12 126 ALA A N 1
ATOM 920 C CA . ALA A 1 126 ? 6.094 2.283 -14.253 1.00 94.12 126 ALA A CA 1
ATOM 921 C C . ALA A 1 126 ? 7.014 1.773 -15.376 1.00 94.12 126 ALA A C 1
ATOM 923 O O . ALA A 1 126 ? 6.529 1.412 -16.450 1.00 94.12 126 ALA A O 1
ATOM 924 N N . ARG A 1 127 ? 8.327 1.653 -15.121 1.00 92.56 127 ARG A N 1
ATOM 925 C CA . ARG A 1 127 ? 9.292 1.055 -16.068 1.00 92.56 127 ARG A CA 1
ATOM 926 C C . ARG A 1 127 ? 8.926 -0.372 -16.473 1.00 92.56 127 ARG A C 1
ATOM 928 O O . ARG A 1 127 ? 9.241 -0.797 -17.581 1.00 92.56 127 ARG A O 1
ATOM 935 N N . ARG A 1 128 ? 8.263 -1.110 -15.583 1.00 93.38 128 ARG A N 1
ATOM 936 C CA . ARG A 1 128 ? 7.806 -2.491 -15.801 1.00 93.38 128 ARG A CA 1
ATOM 937 C C . ARG A 1 128 ? 6.388 -2.579 -16.369 1.00 93.38 128 ARG A C 1
ATOM 939 O O . ARG A 1 128 ? 5.887 -3.686 -16.551 1.00 93.38 128 ARG A O 1
ATOM 946 N N . GLY A 1 129 ? 5.743 -1.447 -16.654 1.00 93.69 129 GLY A N 1
ATOM 947 C CA . GLY A 1 129 ? 4.374 -1.395 -17.170 1.00 93.69 129 GLY A CA 1
ATOM 948 C C . GLY A 1 129 ? 3.304 -1.743 -16.132 1.00 93.69 129 GLY A C 1
ATOM 949 O O . GLY A 1 129 ? 2.186 -2.099 -16.502 1.00 93.69 129 GLY A O 1
ATOM 950 N N . VAL A 1 130 ? 3.632 -1.667 -14.841 1.00 95.25 130 VAL A N 1
ATOM 951 C CA . VAL A 1 130 ? 2.680 -1.881 -13.749 1.00 95.25 130 VAL A CA 1
ATOM 952 C C . VAL A 1 130 ? 1.963 -0.565 -13.458 1.00 95.25 130 VAL A C 1
ATOM 954 O O . VAL A 1 130 ? 2.593 0.484 -13.339 1.00 95.25 130 VAL A O 1
ATOM 957 N N . THR A 1 131 ? 0.634 -0.619 -13.365 1.00 95.25 131 THR A N 1
ATOM 958 C CA . THR A 1 131 ? -0.168 0.541 -12.952 1.00 95.25 131 THR A CA 1
ATOM 959 C C . THR A 1 131 ? 0.110 0.848 -11.485 1.00 95.25 131 THR A C 1
ATOM 961 O O . THR A 1 131 ? 0.196 -0.070 -10.668 1.00 95.25 131 THR A O 1
ATOM 964 N N . GLY A 1 132 ? 0.274 2.131 -11.169 1.00 92.56 132 GLY A N 1
ATOM 965 C CA . GLY A 1 132 ? 0.438 2.577 -9.793 1.00 92.56 132 GLY A CA 1
ATOM 966 C C . GLY A 1 132 ? -0.786 2.258 -8.933 1.00 92.56 132 GLY A C 1
ATOM 967 O O . GLY A 1 132 ? -1.896 2.170 -9.451 1.00 92.56 132 GLY A O 1
ATOM 968 N N . PHE A 1 133 ? -0.559 2.071 -7.635 1.00 94.44 133 PHE A N 1
ATOM 969 C CA . PHE A 1 133 ? -1.573 1.722 -6.643 1.00 94.44 133 PHE A CA 1
ATOM 970 C C . PHE A 1 133 ? -1.523 2.594 -5.368 1.00 94.44 133 PHE A C 1
ATOM 972 O O . PHE A 1 133 ? -2.010 2.205 -4.305 1.00 94.44 133 PHE A O 1
ATOM 979 N N . ASP A 1 134 ? -0.903 3.777 -5.426 1.00 93.50 134 ASP A N 1
ATOM 980 C CA . ASP A 1 134 ? -0.860 4.739 -4.314 1.00 93.50 134 ASP A CA 1
ATOM 981 C C . ASP A 1 134 ? -2.255 5.183 -3.876 1.00 93.50 134 ASP A C 1
ATOM 983 O O . ASP A 1 134 ? -2.512 5.297 -2.676 1.00 93.50 134 ASP A O 1
ATOM 987 N N . GLY A 1 135 ? -3.171 5.377 -4.828 1.00 93.31 135 GLY A N 1
ATOM 988 C CA . GLY A 1 135 ? -4.559 5.731 -4.539 1.00 93.31 135 GLY A CA 1
ATOM 989 C C . GLY A 1 135 ? -5.250 4.694 -3.653 1.00 93.31 135 GLY A C 1
ATOM 990 O O . GLY A 1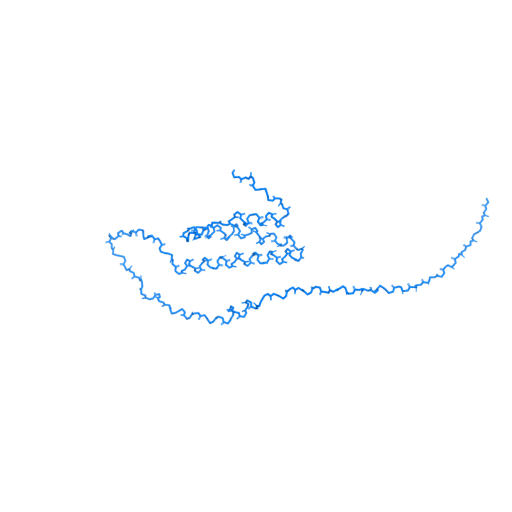 135 ? -5.928 5.052 -2.689 1.00 93.31 135 GLY A O 1
ATOM 991 N N . GLU A 1 136 ? -5.030 3.407 -3.919 1.00 93.81 136 GLU A N 1
ATOM 992 C CA . GLU A 1 136 ? -5.549 2.293 -3.129 1.00 93.81 136 GLU A CA 1
ATOM 993 C C . GLU A 1 136 ? -4.958 2.271 -1.720 1.00 93.81 136 GLU A C 1
ATOM 995 O O . GLU A 1 136 ? -5.685 2.024 -0.756 1.00 93.81 136 GLU A O 1
ATOM 1000 N N . LEU A 1 137 ? -3.665 2.565 -1.571 1.00 93.81 137 LEU A N 1
ATOM 1001 C CA . LEU A 1 137 ? -3.034 2.652 -0.255 1.00 93.81 137 LEU A CA 1
ATOM 1002 C C . LEU A 1 137 ? -3.573 3.843 0.552 1.00 93.81 137 LEU A C 1
ATOM 1004 O O . LEU A 1 137 ? -3.883 3.691 1.734 1.00 93.81 137 LEU A O 1
ATOM 1008 N N . ILE A 1 138 ? -3.741 5.012 -0.077 1.00 91.94 138 ILE A N 1
ATOM 1009 C CA . ILE A 1 138 ? -4.329 6.205 0.556 1.00 91.94 138 ILE A CA 1
ATOM 1010 C C . ILE A 1 138 ? -5.773 5.920 0.982 1.00 91.94 138 ILE A C 1
ATOM 1012 O O . ILE A 1 138 ? -6.177 6.247 2.102 1.00 91.94 138 ILE A O 1
ATOM 1016 N N . ALA A 1 139 ? -6.551 5.273 0.111 1.00 91.94 139 ALA A N 1
ATOM 1017 C CA . ALA A 1 139 ? -7.905 4.847 0.429 1.00 91.94 139 ALA A CA 1
ATOM 1018 C C . ALA A 1 139 ? -7.913 3.860 1.604 1.00 91.94 139 ALA A C 1
ATOM 1020 O O . ALA A 1 139 ? -8.753 3.982 2.493 1.00 91.94 139 ALA A O 1
ATOM 1021 N N . LEU A 1 140 ? -6.958 2.929 1.663 1.00 92.25 140 LEU A N 1
ATOM 1022 C CA . LEU A 1 140 ? -6.823 1.989 2.772 1.00 92.25 140 LEU A CA 1
ATOM 1023 C C . LEU A 1 140 ? -6.481 2.688 4.099 1.00 92.25 140 LEU A C 1
ATOM 1025 O O . LEU A 1 140 ? -7.110 2.376 5.110 1.00 92.25 140 LEU A O 1
ATOM 1029 N N . GLU A 1 141 ? -5.555 3.656 4.112 1.00 91.81 141 GLU A N 1
ATOM 1030 C CA . GLU A 1 141 ? -5.252 4.479 5.299 1.00 91.81 141 GLU A CA 1
ATOM 1031 C C . GLU A 1 141 ? -6.510 5.228 5.778 1.00 91.81 141 GLU A C 1
ATOM 1033 O O . GLU A 1 141 ? -6.829 5.227 6.971 1.00 91.81 141 GLU A O 1
ATOM 1038 N N . ALA A 1 142 ? -7.270 5.824 4.852 1.00 91.56 142 ALA A N 1
ATOM 1039 C CA . ALA A 1 142 ? -8.512 6.529 5.164 1.00 91.56 142 ALA A CA 1
ATOM 1040 C C . ALA A 1 142 ? -9.590 5.591 5.734 1.00 91.56 142 ALA A C 1
ATOM 1042 O O . ALA A 1 142 ? -10.193 5.907 6.765 1.00 91.56 142 ALA A O 1
ATOM 1043 N N . LEU A 1 143 ? -9.785 4.426 5.111 1.00 91.56 143 LEU A N 1
ATOM 1044 C CA . LEU A 1 143 ? -10.715 3.394 5.571 1.00 91.56 143 LEU A CA 1
ATOM 1045 C C . LEU A 1 143 ? -10.346 2.899 6.972 1.00 91.56 143 LEU A C 1
ATOM 1047 O O . LEU A 1 143 ? -11.211 2.828 7.845 1.00 91.56 143 LEU A O 1
ATOM 1051 N N . ALA A 1 144 ? -9.064 2.617 7.219 1.00 90.38 144 ALA A N 1
ATOM 1052 C CA . ALA A 1 144 ? -8.571 2.200 8.530 1.00 90.38 144 ALA A CA 1
ATOM 1053 C C . ALA A 1 144 ? -8.770 3.284 9.605 1.00 90.38 144 ALA A C 1
ATOM 1055 O O . ALA A 1 144 ? -9.024 2.968 10.767 1.00 90.38 144 ALA A O 1
ATOM 1056 N N . ALA A 1 145 ? -8.709 4.563 9.221 1.00 89.88 145 ALA A N 1
ATOM 1057 C CA . ALA A 1 145 ? -8.993 5.698 10.098 1.00 89.88 145 ALA A CA 1
ATOM 1058 C C . ALA A 1 145 ? -10.492 5.950 10.331 1.00 89.88 145 ALA A C 1
ATOM 1060 O O . ALA A 1 145 ? -10.841 6.871 11.071 1.00 89.88 145 ALA A O 1
ATOM 1061 N N . GLY A 1 146 ? -11.381 5.177 9.698 1.00 85.25 146 GLY A N 1
ATOM 1062 C CA . GLY A 1 146 ? -12.824 5.409 9.745 1.00 85.25 146 GLY A CA 1
ATOM 1063 C C . GLY A 1 146 ? -13.253 6.697 9.035 1.00 85.25 146 GLY A C 1
ATOM 1064 O O . GLY A 1 146 ? -14.320 7.235 9.332 1.00 85.25 146 GLY A O 1
ATOM 1065 N N . LYS A 1 147 ? -12.427 7.221 8.120 1.00 65.31 147 LYS A N 1
ATOM 1066 C CA . LYS A 1 147 ? -12.774 8.376 7.287 1.00 65.31 147 LYS A CA 1
ATOM 1067 C C . LYS A 1 147 ? -13.567 7.890 6.066 1.00 65.31 147 LYS A C 1
ATOM 1069 O O . LYS A 1 147 ? -13.178 6.887 5.469 1.00 65.31 147 LYS A O 1
ATOM 1074 N N . PRO A 1 148 ? -14.649 8.576 5.661 1.00 50.34 148 PRO A N 1
ATOM 1075 C CA . PRO A 1 148 ? -15.325 8.263 4.406 1.00 50.34 148 PRO A CA 1
ATOM 1076 C C . PRO A 1 148 ? -14.350 8.413 3.230 1.00 50.34 148 PRO A C 1
ATOM 1078 O O . PRO A 1 148 ? -13.723 9.460 3.080 1.00 50.34 148 PRO A O 1
ATOM 1081 N N . THR A 1 149 ? -14.219 7.384 2.394 1.00 50.88 149 THR A N 1
ATOM 1082 C CA . THR A 1 149 ? -13.598 7.505 1.070 1.00 50.88 149 THR A CA 1
ATOM 1083 C C . THR A 1 149 ? -14.616 8.137 0.129 1.00 50.88 149 THR A C 1
ATOM 1085 O O . THR A 1 149 ? -15.527 7.443 -0.320 1.00 50.88 149 THR A O 1
ATOM 1088 N N . ASP A 1 150 ? -14.498 9.438 -0.143 1.00 45.62 150 ASP A N 1
ATOM 1089 C CA . ASP A 1 150 ? -15.287 10.090 -1.192 1.00 45.62 150 ASP A CA 1
ATOM 1090 C C . ASP A 1 150 ? -14.599 9.871 -2.554 1.00 45.62 150 ASP A C 1
ATOM 1092 O O . ASP A 1 150 ? -13.500 10.387 -2.769 1.00 45.62 150 ASP A O 1
ATOM 1096 N N . PRO A 1 151 ? -15.212 9.140 -3.505 1.00 48.34 151 PRO A N 1
ATOM 1097 C CA . PRO A 1 151 ? -14.633 8.880 -4.827 1.00 48.34 151 PRO A CA 1
ATOM 1098 C C . PRO A 1 151 ? -14.715 10.086 -5.790 1.00 48.34 151 PRO A C 1
ATOM 1100 O O . PRO A 1 151 ? -14.630 9.910 -7.001 1.00 48.34 151 PRO A O 1
ATOM 1103 N N . ALA A 1 152 ? -14.915 11.309 -5.287 1.00 39.41 152 ALA A N 1
ATOM 1104 C CA . ALA A 1 152 ? -15.309 12.476 -6.083 1.00 39.41 152 ALA A CA 1
ATOM 1105 C C . ALA A 1 152 ? -14.280 13.623 -6.105 1.00 39.41 152 ALA A C 1
ATOM 1107 O O . ALA A 1 152 ? -14.663 14.786 -6.221 1.00 39.41 152 ALA A O 1
ATOM 1108 N N . THR A 1 153 ? -12.982 13.322 -6.030 1.00 41.88 153 THR A N 1
ATOM 1109 C CA . THR A 1 153 ? -11.943 14.338 -6.283 1.00 41.88 153 THR A CA 1
ATOM 1110 C C . THR A 1 153 ? -10.952 13.822 -7.325 1.00 41.88 153 THR A C 1
ATOM 1112 O O . THR A 1 153 ? -9.963 13.172 -7.000 1.00 41.88 153 THR A O 1
ATOM 1115 N N . THR A 1 154 ? -11.272 14.074 -8.593 1.00 38.19 154 THR A N 1
ATOM 1116 C CA . THR A 1 154 ? -10.365 14.083 -9.751 1.00 38.19 154 THR A CA 1
ATOM 1117 C C . THR A 1 154 ? -10.536 15.426 -10.439 1.00 38.19 154 THR A C 1
ATOM 1119 O O . THR A 1 154 ? -11.702 15.877 -10.526 1.00 38.19 154 THR A O 1
#

Foldseek 3Di:
DDDDDDDDPDDDDPPDPPPPPPPDPPPPDPPDDPPPPVVVVPPDPPPCPPPVPPDDDDDDPPDDPDPPPPPCDPVNVVLLVVLVVLLVVLQVVLVVCVVVVNLVVSLCSLVCSLVPRQVVCVVVCVSVVHDRCSVVSVVVSCVSVVHDDDPPDD

Sequence (154 aa):
MRQRLAILMGSLAVAGAGALLAAGPTRAAPALRPDFSAAVCNAHPPRLAHAYARGIQVVTPGSVIAAADSAISSEDHAELLFKLGLLEGHLLVGRELIDANQTQLALPHFGHPIRELYDDISGELARRGVTGFDGELIALEALAAGKPTDPATT

pLDDT: mean 70.85, std 21.68, range [38.19, 97.31]

Secondary structure (DSSP, 8-state):
---------------------------PPPP-STTHHHHHHTSPPP-----TTS----PPTT--------PPPHHHHHHHHHHHHHHHHHHHHHHHHHHTT-HHHHHHHHHHIIIIIIHHHHHHHHHTTPPP-HHHHHHHHHHHTT--------